Protein AF-A0A5Q4GJJ1-F1 (afdb_monomer_lite)

Sequence (77 aa):
DLELCRMAVPRRVYTMSHIDYVVDRLGWLHDHRELVGGLEFYEEPPVLRFFTGKLRALGDWGTKLAAAFEADFGPHV

Radius of gyration: 15.81 Å; chains: 1; bounding box: 38×31×36 Å

Foldseek 3Di:
DDDDDDDDDDPPPDDVVVVVVVVVVVVVCVVVVVLAADKDFPAADPPPRVPPTDIDGPPCSVVVVVVVVCVVPNPPD

Secondary structure (DSSP, 8-state):
----------TTT--HHHHHHHHHHHHHHHHTGGG---EEEEE--SS-HHHH-EEEESSSHHHHHHHHHHHHH-TT-

pLDDT: mean 92.41, std 7.7, range [57.59, 98.0]

Structure (mmCIF, N/CA/C/O backbone):
data_AF-A0A5Q4GJJ1-F1
#
_entry.id   AF-A0A5Q4GJJ1-F1
#
loop_
_atom_site.group_PDB
_atom_site.id
_atom_site.type_symbol
_atom_site.label_atom_id
_atom_site.label_alt_id
_atom_site.label_comp_id
_atom_site.label_asym_id
_atom_site.label_entity_id
_atom_site.label_seq_id
_atom_site.pdbx_PDB_ins_code
_atom_site.Cartn_x
_atom_site.Cartn_y
_atom_site.Cartn_z
_atom_site.occupancy
_atom_site.B_iso_or_equiv
_atom_site.auth_seq_id
_atom_site.auth_comp_id
_atom_site.auth_asym_id
_atom_site.auth_atom_id
_atom_site.pdbx_PDB_model_num
ATOM 1 N N . ASP A 1 1 ? -21.132 -3.219 0.543 1.00 60.25 1 ASP A N 1
ATOM 2 C CA . ASP A 1 1 ? -20.361 -1.969 0.537 1.00 60.25 1 ASP A CA 1
ATOM 3 C C . ASP A 1 1 ? -19.092 -2.169 -0.261 1.00 60.25 1 ASP A C 1
ATOM 5 O O . ASP A 1 1 ? -18.586 -3.287 -0.272 1.00 60.25 1 ASP A O 1
ATOM 9 N N . LEU A 1 2 ? -18.637 -1.145 -0.979 1.00 73.88 2 LEU A N 1
ATOM 10 C CA . LEU A 1 2 ? -17.434 -1.213 -1.807 1.00 73.88 2 LEU A CA 1
ATOM 11 C C . LEU A 1 2 ? -16.353 -0.331 -1.176 1.00 73.88 2 LEU A C 1
ATOM 13 O O . LEU A 1 2 ? -16.428 0.892 -1.254 1.00 73.88 2 LEU A O 1
ATOM 17 N N . GLU A 1 3 ? -15.352 -0.961 -0.571 1.00 87.38 3 GLU A N 1
ATOM 18 C CA . GLU A 1 3 ? -14.176 -0.278 -0.030 1.00 87.38 3 GLU A CA 1
ATOM 19 C C . GLU A 1 3 ? -13.120 -0.153 -1.134 1.00 87.38 3 GLU A C 1
ATOM 21 O O . GLU A 1 3 ? -12.646 -1.157 -1.670 1.00 87.38 3 GLU A O 1
ATOM 26 N N . LEU A 1 4 ? -12.776 1.080 -1.517 1.00 92.62 4 LEU A N 1
ATOM 27 C CA . LEU A 1 4 ? -11.891 1.353 -2.652 1.00 92.62 4 LEU A CA 1
ATOM 28 C C . LEU A 1 4 ? -10.569 1.975 -2.211 1.00 92.62 4 LEU A C 1
ATOM 30 O O . LEU A 1 4 ? -10.538 2.963 -1.480 1.00 92.62 4 LEU A O 1
ATOM 34 N N . CYS A 1 5 ? -9.473 1.460 -2.767 1.00 92.00 5 CYS A N 1
ATOM 35 C CA . CYS A 1 5 ? -8.163 2.098 -2.705 1.00 92.00 5 CYS A CA 1
ATOM 36 C C . CYS A 1 5 ? -7.886 2.855 -4.013 1.00 92.00 5 CYS A C 1
ATOM 38 O O . CYS A 1 5 ? -8.074 2.323 -5.108 1.00 92.00 5 CYS A O 1
ATOM 40 N N . ARG A 1 6 ? -7.435 4.112 -3.915 1.00 95.62 6 ARG A N 1
ATOM 41 C CA . ARG A 1 6 ? -7.156 4.966 -5.079 1.00 95.62 6 ARG A CA 1
ATOM 42 C C . ARG A 1 6 ? -5.678 4.923 -5.460 1.00 95.62 6 ARG A C 1
ATOM 44 O O . ARG A 1 6 ? -4.837 5.434 -4.727 1.00 95.62 6 ARG A O 1
ATOM 51 N N . MET A 1 7 ? -5.394 4.470 -6.679 1.00 95.12 7 MET A N 1
ATOM 52 C CA . MET A 1 7 ? -4.072 4.559 -7.309 1.00 95.12 7 MET A CA 1
ATOM 53 C C . MET A 1 7 ? -3.945 5.863 -8.111 1.00 95.12 7 MET A C 1
ATOM 55 O O . MET A 1 7 ? -4.394 5.951 -9.252 1.00 95.12 7 MET A O 1
ATOM 59 N N . ALA A 1 8 ? -3.379 6.910 -7.505 1.00 96.50 8 ALA A N 1
ATOM 60 C CA . ALA A 1 8 ? -3.200 8.208 -8.161 1.00 96.50 8 ALA A CA 1
ATOM 61 C C . ALA A 1 8 ? -1.818 8.311 -8.833 1.00 96.50 8 ALA A C 1
ATOM 63 O O . ALA A 1 8 ? -0.799 8.235 -8.152 1.00 96.50 8 ALA A O 1
ATOM 64 N N . VAL A 1 9 ? -1.784 8.536 -10.153 1.00 96.25 9 VAL A N 1
ATOM 65 C CA . VAL A 1 9 ? -0.544 8.636 -10.950 1.00 96.25 9 VAL A CA 1
ATOM 66 C C . VAL A 1 9 ? -0.296 10.095 -11.370 1.00 96.25 9 VAL A C 1
ATOM 68 O O . VAL A 1 9 ? -1.023 10.624 -12.217 1.00 96.25 9 VAL A O 1
ATOM 71 N N . PRO A 1 10 ? 0.713 10.785 -10.806 1.00 97.12 10 PRO A N 1
ATOM 72 C CA . PRO A 1 10 ? 1.083 12.136 -11.203 1.00 97.12 10 PRO A CA 1
ATOM 73 C C . PRO A 1 10 ? 1.604 12.194 -12.644 1.00 97.12 10 PRO A C 1
ATOM 75 O O . PRO A 1 10 ? 2.333 11.322 -13.121 1.00 97.12 10 PRO A O 1
ATOM 78 N N . ARG A 1 11 ? 1.253 13.273 -13.347 1.00 97.06 11 ARG A N 1
ATOM 79 C CA . ARG A 1 11 ? 1.591 13.454 -14.764 1.00 97.06 11 ARG A CA 1
ATOM 80 C C . ARG A 1 11 ? 3.101 13.607 -14.960 1.00 97.06 11 ARG A C 1
ATOM 82 O O . ARG A 1 11 ? 3.694 14.519 -14.396 1.00 97.06 11 ARG A O 1
ATOM 89 N N . ARG A 1 12 ? 3.677 12.785 -15.851 1.00 95.88 12 ARG A N 1
ATOM 90 C CA . ARG A 1 12 ? 5.088 12.841 -16.297 1.00 95.88 12 ARG A CA 1
ATOM 91 C C . ARG A 1 12 ? 6.124 12.613 -15.183 1.00 95.88 12 ARG A C 1
ATOM 93 O O . ARG A 1 12 ? 7.257 13.057 -15.326 1.00 95.88 12 ARG A O 1
ATOM 100 N N . VAL A 1 13 ? 5.739 11.939 -14.096 1.00 97.88 13 VAL A N 1
ATOM 101 C CA . VAL A 1 13 ? 6.640 11.629 -12.969 1.00 97.88 13 VAL A CA 1
ATOM 102 C C . VAL A 1 13 ? 7.181 10.203 -13.052 1.00 97.88 13 VAL A C 1
ATOM 104 O O . VAL A 1 13 ? 8.370 9.984 -12.845 1.00 97.88 13 VAL A O 1
ATOM 107 N N . TYR A 1 14 ? 6.326 9.232 -13.376 1.00 97.69 14 TYR A N 1
ATOM 108 C CA . TYR A 1 14 ? 6.685 7.815 -13.373 1.00 97.69 14 TYR A CA 1
ATOM 109 C C . TYR A 1 14 ? 6.941 7.268 -14.785 1.00 97.69 14 TYR A C 1
ATOM 111 O O . TYR A 1 14 ? 6.338 7.721 -15.758 1.00 97.69 14 TYR A O 1
ATOM 119 N N . THR A 1 15 ? 7.847 6.292 -14.880 1.00 98.00 15 THR A N 1
ATOM 120 C CA . THR A 1 15 ? 8.151 5.518 -16.088 1.00 98.00 15 THR A CA 1
ATOM 121 C C . THR A 1 15 ? 7.320 4.233 -16.112 1.00 98.00 15 THR A C 1
ATOM 123 O O . THR A 1 15 ? 6.693 3.879 -15.113 1.00 98.00 15 THR A O 1
ATOM 126 N N . MET A 1 16 ? 7.354 3.502 -17.232 1.00 97.19 16 MET A N 1
ATOM 127 C CA . MET A 1 16 ? 6.705 2.187 -17.328 1.00 97.19 16 MET A CA 1
ATOM 128 C C . MET A 1 16 ? 7.222 1.207 -16.274 1.00 97.19 16 MET A C 1
ATOM 130 O O . MET A 1 16 ? 6.418 0.566 -15.614 1.00 97.19 16 MET A O 1
ATOM 134 N N . SER A 1 17 ? 8.531 1.193 -16.010 1.00 97.88 17 SER A N 1
ATOM 135 C CA . SER A 1 17 ? 9.124 0.308 -15.001 1.00 97.88 17 SER A CA 1
ATOM 136 C C . SER A 1 17 ? 8.573 0.539 -13.589 1.00 97.88 17 SER A C 1
ATOM 138 O O . SER A 1 17 ? 8.471 -0.407 -12.818 1.00 97.88 17 SER A O 1
ATOM 140 N N . HIS A 1 18 ? 8.175 1.769 -13.238 1.00 97.75 18 HIS A N 1
ATOM 141 C CA . HIS A 1 18 ? 7.502 2.019 -11.958 1.00 97.75 18 HIS A CA 1
ATOM 142 C C . HIS A 1 18 ? 6.093 1.417 -11.922 1.00 97.75 18 HIS A C 1
ATOM 144 O O . HIS A 1 18 ? 5.664 0.935 -10.878 1.00 97.75 18 HIS A O 1
ATOM 150 N N . ILE A 1 19 ? 5.370 1.444 -13.044 1.00 97.31 19 ILE A N 1
ATOM 151 C CA . ILE A 1 19 ? 4.040 0.833 -13.141 1.00 97.31 19 ILE A CA 1
ATOM 152 C C . ILE A 1 19 ? 4.155 -0.690 -13.101 1.00 97.31 19 ILE A C 1
ATOM 154 O O . ILE A 1 19 ? 3.427 -1.315 -12.335 1.00 97.31 19 ILE A O 1
ATOM 158 N N . ASP A 1 20 ? 5.097 -1.270 -13.846 1.00 97.62 20 ASP A N 1
ATOM 159 C CA . ASP A 1 20 ? 5.347 -2.715 -13.848 1.00 97.62 20 ASP A CA 1
ATOM 160 C C . ASP A 1 20 ? 5.709 -3.211 -12.443 1.00 97.62 20 ASP A C 1
ATOM 162 O O . ASP A 1 20 ? 5.166 -4.213 -11.983 1.00 97.62 20 ASP A O 1
ATOM 166 N N . TYR A 1 21 ? 6.539 -2.453 -11.716 1.00 96.62 21 TYR A N 1
ATOM 167 C CA . TYR A 1 21 ? 6.846 -2.736 -10.316 1.00 96.62 21 TYR A CA 1
ATOM 168 C C . TYR A 1 21 ? 5.584 -2.756 -9.445 1.00 96.62 21 TYR A C 1
ATOM 170 O O . TYR A 1 21 ? 5.365 -3.698 -8.690 1.00 96.62 21 TYR A O 1
ATOM 178 N N . VAL A 1 22 ? 4.713 -1.748 -9.560 1.00 96.81 22 VAL A N 1
ATOM 179 C CA . VAL A 1 22 ? 3.462 -1.701 -8.786 1.00 96.81 22 VAL A CA 1
ATOM 180 C C . VAL A 1 22 ? 2.545 -2.879 -9.127 1.00 96.81 22 VAL A C 1
ATOM 182 O O . VAL A 1 22 ? 1.973 -3.470 -8.214 1.00 96.81 22 VAL A O 1
ATOM 185 N N . VAL A 1 23 ? 2.404 -3.232 -10.408 1.00 97.25 23 VAL A N 1
ATOM 186 C CA . VAL A 1 23 ? 1.575 -4.367 -10.849 1.00 97.25 23 VAL A CA 1
ATOM 187 C C . VAL A 1 23 ? 2.077 -5.670 -10.241 1.00 97.25 23 VAL A C 1
ATOM 189 O O . VAL A 1 23 ? 1.287 -6.420 -9.675 1.00 97.25 23 VAL A O 1
ATOM 192 N N . ASP A 1 24 ? 3.381 -5.909 -10.312 1.00 96.75 24 ASP A N 1
ATOM 193 C CA . ASP A 1 24 ? 4.011 -7.111 -9.780 1.00 96.75 24 ASP A CA 1
ATOM 194 C C . ASP A 1 24 ? 3.853 -7.213 -8.248 1.00 96.75 24 ASP A C 1
ATOM 196 O O . ASP A 1 24 ? 3.387 -8.231 -7.731 1.00 96.75 24 ASP A O 1
ATOM 200 N N . ARG A 1 25 ? 4.104 -6.119 -7.512 1.00 95.88 25 ARG A N 1
ATOM 201 C CA . ARG A 1 25 ? 3.922 -6.089 -6.049 1.00 95.88 25 ARG A CA 1
ATOM 202 C C . ARG A 1 25 ? 2.462 -6.265 -5.622 1.00 95.88 25 ARG A C 1
ATOM 204 O O . ARG A 1 25 ? 2.188 -6.954 -4.639 1.00 95.88 25 ARG A O 1
ATOM 211 N N . LEU A 1 26 ? 1.518 -5.648 -6.336 1.00 96.50 26 LEU A N 1
ATOM 212 C CA . LEU A 1 26 ? 0.089 -5.792 -6.044 1.00 96.50 26 LEU A CA 1
ATOM 213 C C . LEU A 1 26 ? -0.438 -7.182 -6.401 1.00 96.50 26 LEU A C 1
ATOM 215 O O . LEU A 1 26 ? -1.295 -7.688 -5.681 1.00 96.50 26 LEU A O 1
ATOM 219 N N . GLY A 1 27 ? 0.072 -7.793 -7.473 1.00 97.25 27 GLY A N 1
ATOM 220 C CA . GLY A 1 27 ? -0.231 -9.177 -7.832 1.00 97.25 27 GLY A CA 1
ATOM 221 C C . GLY A 1 27 ? 0.151 -10.125 -6.700 1.00 97.25 27 GLY A C 1
ATOM 222 O O . GLY A 1 27 ? -0.708 -10.830 -6.177 1.00 97.25 27 GLY A O 1
ATOM 223 N N . TRP A 1 28 ? 1.396 -10.029 -6.223 1.00 97.62 28 TRP A N 1
ATOM 224 C CA . TRP A 1 28 ? 1.857 -10.826 -5.086 1.00 97.62 28 TRP A CA 1
ATOM 225 C C . TRP A 1 28 ? 0.999 -10.614 -3.829 1.00 97.62 28 TRP A C 1
ATOM 227 O O . TRP A 1 28 ? 0.591 -11.581 -3.184 1.00 97.62 28 TRP A O 1
ATOM 237 N N . LEU A 1 29 ? 0.668 -9.360 -3.491 1.00 96.88 29 LEU A N 1
ATOM 238 C CA . LEU A 1 29 ? -0.176 -9.057 -2.329 1.00 96.88 29 LEU A CA 1
ATOM 239 C C . LEU A 1 29 ? -1.590 -9.639 -2.476 1.00 96.88 29 LEU A C 1
ATOM 241 O O . LEU A 1 29 ? -2.177 -10.083 -1.492 1.00 96.88 29 LEU A O 1
ATOM 245 N N . HIS A 1 30 ? -2.149 -9.628 -3.687 1.00 96.25 30 HIS A N 1
ATOM 246 C CA . HIS A 1 30 ? -3.470 -10.187 -3.960 1.00 96.25 30 HIS A CA 1
ATOM 247 C C . HIS A 1 30 ? -3.504 -11.708 -3.766 1.00 96.25 30 HIS A C 1
ATOM 249 O O . HIS A 1 30 ? -4.454 -12.235 -3.172 1.00 96.25 30 HIS A O 1
ATOM 255 N N . ASP A 1 31 ? -2.451 -12.398 -4.199 1.00 97.50 31 ASP A N 1
ATOM 256 C CA . ASP A 1 31 ? -2.296 -13.841 -4.001 1.00 97.50 31 ASP A CA 1
ATOM 257 C C . ASP A 1 31 ? -2.152 -14.193 -2.509 1.00 97.50 31 ASP A C 1
ATOM 259 O O . ASP A 1 31 ? -2.676 -15.209 -2.054 1.00 97.50 31 ASP A O 1
ATOM 263 N N . HIS A 1 32 ? -1.558 -13.293 -1.718 1.00 96.94 32 HIS A N 1
ATOM 264 C CA . HIS A 1 32 ? -1.353 -13.434 -0.271 1.00 96.94 32 HIS A CA 1
ATOM 265 C C . HIS A 1 32 ? -2.387 -12.699 0.594 1.00 96.94 32 HIS A C 1
ATOM 267 O O . HIS A 1 32 ? -2.188 -12.537 1.799 1.00 96.94 32 HIS A O 1
ATOM 273 N N . ARG A 1 33 ? -3.512 -12.256 0.022 1.00 95.44 33 ARG A N 1
ATOM 274 C CA . ARG A 1 33 ? -4.499 -11.399 0.710 1.00 95.44 33 ARG A CA 1
ATOM 275 C C . ARG A 1 33 ? -5.066 -11.991 2.004 1.00 95.44 33 ARG A C 1
ATOM 277 O O . ARG A 1 33 ? -5.521 -11.242 2.858 1.00 95.44 33 ARG A O 1
ATOM 284 N N . GLU A 1 34 ? -5.033 -13.314 2.169 1.00 95.88 34 GLU A N 1
ATOM 285 C CA . GLU A 1 34 ? -5.479 -13.990 3.399 1.00 95.88 34 GLU A CA 1
ATOM 286 C C . GLU A 1 34 ? -4.562 -13.718 4.601 1.00 95.88 34 GLU A C 1
ATOM 288 O O . GLU A 1 34 ? -4.986 -13.853 5.747 1.00 95.88 34 GLU A O 1
ATOM 293 N N . LEU A 1 35 ? -3.325 -13.278 4.352 1.00 95.31 35 LEU A N 1
ATOM 294 C CA . LEU A 1 35 ? -2.416 -12.792 5.386 1.00 95.31 35 LEU A CA 1
ATOM 295 C C . LEU A 1 35 ? -2.746 -11.366 5.836 1.00 95.31 35 LEU A C 1
ATOM 297 O O . LEU A 1 35 ? -2.198 -10.926 6.840 1.00 95.31 35 LEU A O 1
ATOM 301 N N . VAL A 1 36 ? -3.592 -10.620 5.119 1.00 95.06 36 VAL A N 1
ATOM 302 C CA . VAL A 1 36 ? -3.933 -9.234 5.463 1.00 95.06 36 VAL A CA 1
ATOM 303 C C . VAL A 1 36 ? -5.135 -9.224 6.402 1.00 95.06 36 VAL A C 1
ATOM 305 O O . VAL A 1 36 ? -6.256 -9.553 6.019 1.00 95.06 36 VAL A O 1
ATOM 308 N N . GLY A 1 37 ? -4.898 -8.836 7.653 1.00 94.62 37 GLY A N 1
ATOM 309 C CA . GLY A 1 37 ? -5.938 -8.682 8.665 1.00 94.62 37 GLY A CA 1
ATOM 310 C C . GLY A 1 37 ? -6.517 -7.268 8.732 1.00 94.62 37 GLY A C 1
ATOM 311 O O . GLY A 1 37 ? -6.069 -6.337 8.063 1.00 94.62 37 GLY A O 1
ATOM 312 N N . GLY A 1 38 ? -7.523 -7.099 9.589 1.00 95.00 38 GLY A N 1
ATOM 313 C CA . GLY A 1 38 ? -8.137 -5.796 9.834 1.00 95.00 38 GLY A CA 1
ATOM 314 C C . GLY A 1 38 ? -7.243 -4.837 10.628 1.00 95.00 38 GLY A C 1
ATOM 315 O O . GLY A 1 38 ? -6.193 -5.202 11.172 1.00 95.00 38 GLY A O 1
ATOM 316 N N . LEU A 1 39 ? -7.703 -3.593 10.715 1.00 95.00 39 LEU A N 1
ATOM 317 C CA . LEU A 1 39 ? -7.108 -2.532 11.520 1.00 95.00 39 LEU A CA 1
ATOM 318 C C . LEU A 1 39 ? -8.145 -2.005 12.515 1.00 95.00 39 LEU A C 1
ATOM 320 O O . LEU A 1 39 ? -9.339 -1.992 12.220 1.00 95.00 39 LEU A O 1
ATOM 324 N N . GLU A 1 40 ? -7.681 -1.523 13.663 1.00 93.94 40 GLU A N 1
ATOM 325 C CA . GLU A 1 40 ? -8.510 -0.807 14.634 1.00 93.94 40 GLU A CA 1
ATOM 326 C C . GLU A 1 40 ? -7.910 0.559 14.968 1.00 93.94 40 GLU A C 1
ATOM 328 O O . GLU A 1 40 ? -6.686 0.724 15.013 1.00 93.94 40 GLU A O 1
ATOM 333 N N . PHE A 1 41 ? -8.772 1.546 15.214 1.00 92.44 41 PHE A N 1
ATOM 334 C CA . PHE A 1 41 ? -8.338 2.834 15.741 1.00 92.44 41 PHE A CA 1
ATOM 335 C C . PHE A 1 41 ? -7.954 2.676 17.210 1.00 92.44 41 PHE A C 1
ATOM 337 O O . PHE A 1 41 ? -8.743 2.180 18.010 1.00 92.44 41 PHE A O 1
ATOM 344 N N . TYR A 1 42 ? -6.758 3.136 17.574 1.00 92.75 42 TYR A N 1
ATOM 345 C CA . TYR A 1 42 ? -6.376 3.287 18.984 1.00 92.75 42 TYR A CA 1
ATOM 346 C C . TYR A 1 42 ? -6.358 4.754 19.430 1.00 92.75 42 TYR A C 1
ATOM 348 O O . TYR A 1 42 ? -6.377 5.039 20.624 1.00 92.75 42 TYR A O 1
ATOM 356 N N . GLU A 1 43 ? -6.345 5.683 18.475 1.00 91.12 43 GLU A N 1
ATOM 357 C CA .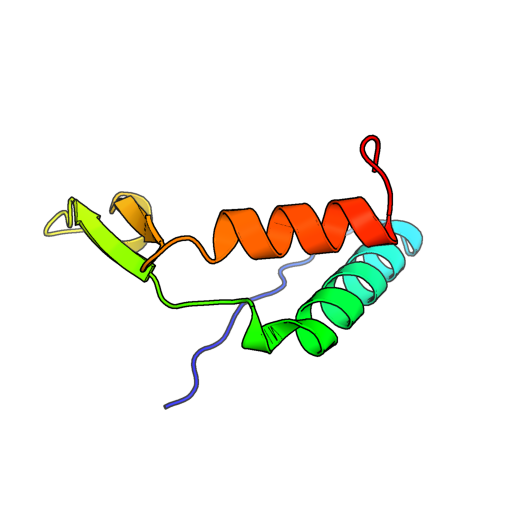 GLU A 1 43 ? -6.477 7.119 18.697 1.00 91.12 43 GLU A CA 1
ATOM 358 C C . GLU A 1 43 ? -7.375 7.671 17.582 1.00 91.12 43 GLU A C 1
ATOM 360 O O . GLU A 1 43 ? -6.954 7.738 16.425 1.00 91.12 43 GLU A O 1
ATOM 365 N N . GLU A 1 44 ? -8.627 8.014 17.912 1.00 89.12 44 GLU A N 1
ATOM 366 C CA . GLU A 1 44 ? -9.614 8.554 16.964 1.00 89.12 44 GLU A CA 1
ATOM 367 C C . GLU A 1 44 ? -9.959 10.012 17.322 1.00 89.12 44 GLU A C 1
ATOM 369 O O . GLU A 1 44 ? -10.765 10.267 18.221 1.00 89.12 44 GLU A O 1
ATOM 374 N N . PRO A 1 45 ? -9.353 11.001 16.639 1.00 87.00 45 PRO A N 1
ATOM 375 C CA . PRO A 1 45 ? -9.735 12.398 16.774 1.00 87.00 45 PRO A CA 1
ATOM 376 C C . PRO A 1 45 ? -11.162 12.638 16.258 1.00 87.00 45 PRO A C 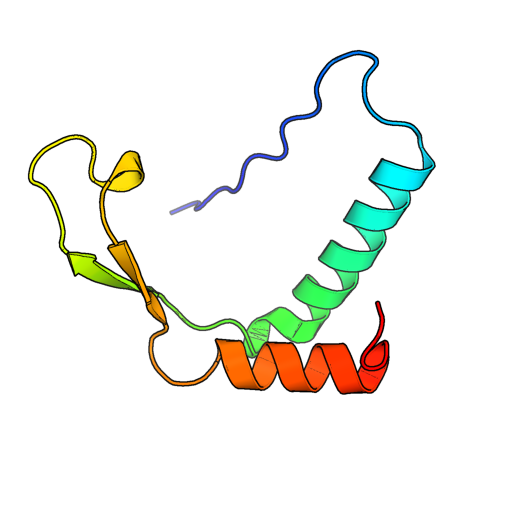1
ATOM 378 O O . PRO A 1 45 ? -11.554 12.066 15.239 1.00 87.00 45 PRO A O 1
ATOM 381 N N . PRO A 1 46 ? -11.928 13.550 16.881 1.00 83.69 46 PRO A N 1
ATOM 382 C CA . PRO A 1 46 ? -13.315 13.816 16.492 1.00 83.69 46 PRO A CA 1
ATOM 383 C C . PRO A 1 46 ? -13.453 14.468 15.105 1.00 83.69 46 PRO A C 1
ATOM 385 O O . PRO A 1 46 ? -14.540 14.483 14.533 1.00 83.69 46 PRO A O 1
ATOM 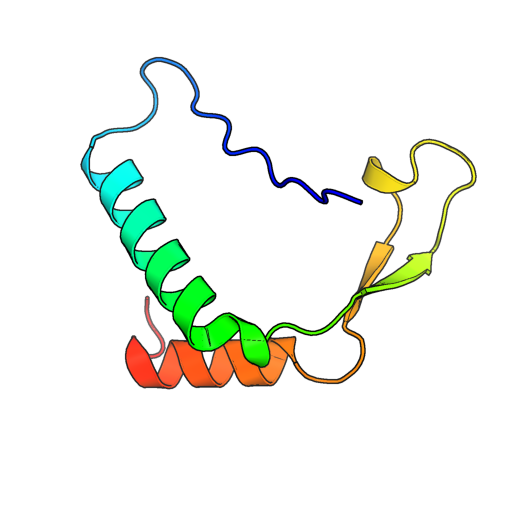388 N N . VAL A 1 47 ? -12.367 15.017 14.550 1.00 84.88 47 VAL A N 1
ATOM 389 C CA . VAL A 1 47 ? -12.339 15.681 13.239 1.00 84.88 47 VAL A CA 1
ATOM 390 C C . VAL A 1 47 ? -11.133 15.171 12.451 1.00 84.88 47 VAL A C 1
ATOM 392 O O . VAL A 1 47 ? -10.075 14.937 13.028 1.00 84.88 47 VAL A O 1
ATOM 395 N N . LEU A 1 48 ? -11.278 15.014 11.128 1.00 84.44 48 LEU A N 1
ATOM 396 C CA . LEU A 1 48 ? -10.209 14.567 10.220 1.00 84.44 48 LEU A CA 1
ATOM 397 C C . LEU A 1 48 ? -9.565 13.220 10.614 1.00 84.44 48 LEU A C 1
ATOM 399 O O . LEU A 1 48 ? -8.391 12.992 10.334 1.00 84.44 48 LEU A O 1
ATOM 403 N N . ARG A 1 49 ? -10.342 12.290 11.187 1.00 86.81 49 ARG A N 1
ATOM 404 C CA . ARG A 1 49 ? -9.866 10.976 11.665 1.00 86.81 49 ARG A CA 1
ATOM 405 C C . ARG A 1 49 ? -9.056 10.152 10.657 1.00 86.81 49 ARG A C 1
ATOM 407 O O . ARG A 1 49 ? -8.190 9.394 11.057 1.00 86.81 49 ARG A O 1
ATOM 414 N N . PHE A 1 50 ? -9.293 10.311 9.355 1.00 84.44 50 PHE A N 1
ATOM 415 C CA . PHE A 1 50 ? -8.521 9.611 8.320 1.00 84.44 50 PHE A CA 1
ATOM 416 C C . PHE A 1 50 ? -7.135 10.222 8.075 1.00 84.44 50 PHE A C 1
ATOM 418 O O . PHE A 1 50 ? -6.264 9.559 7.526 1.00 84.44 50 PHE A O 1
ATOM 425 N N . PHE A 1 51 ? -6.938 11.484 8.458 1.00 86.69 51 PHE A N 1
ATOM 426 C CA . PHE A 1 51 ? -5.665 12.188 8.314 1.00 86.69 51 PHE A CA 1
ATOM 427 C C . PHE A 1 51 ? -4.813 12.104 9.579 1.00 86.69 51 PHE A C 1
ATOM 429 O O . PHE A 1 51 ? -3.591 12.064 9.482 1.00 86.69 51 PHE A O 1
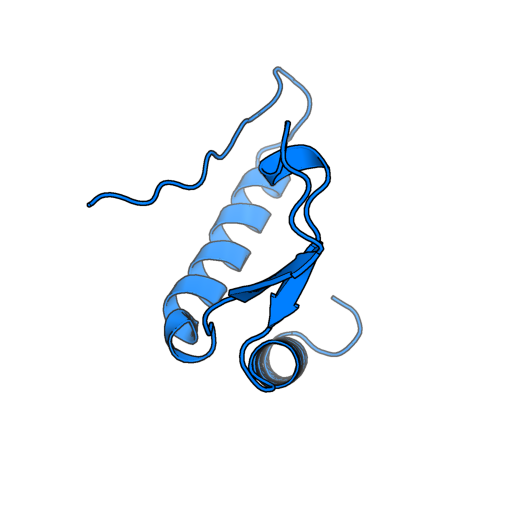ATOM 436 N N . THR A 1 52 ? -5.444 12.113 10.755 1.00 88.31 52 THR A N 1
ATOM 437 C CA . THR A 1 52 ? -4.750 12.211 12.050 1.00 88.31 52 THR A CA 1
ATOM 438 C C . THR A 1 52 ? -5.005 11.036 12.984 1.00 88.31 52 THR A C 1
ATOM 440 O O . THR A 1 52 ? -4.285 10.885 13.969 1.00 88.31 52 THR A O 1
ATOM 443 N N . GLY A 1 53 ? -6.010 10.206 12.704 1.00 90.19 53 GLY A N 1
ATOM 444 C CA . GLY A 1 53 ? -6.287 9.015 13.493 1.00 90.19 53 GLY A CA 1
ATOM 445 C C . GLY A 1 53 ? -5.197 7.972 13.311 1.00 90.19 53 GLY A C 1
ATOM 446 O O . GLY A 1 53 ? -4.631 7.814 12.227 1.00 90.19 53 GLY A O 1
ATOM 447 N N . LYS A 1 54 ? -4.899 7.256 14.392 1.00 92.44 54 LYS A N 1
ATOM 448 C CA . LYS A 1 54 ? -3.869 6.223 14.393 1.00 92.44 54 LYS A CA 1
ATOM 449 C C . LYS A 1 54 ? -4.508 4.848 14.466 1.00 92.44 54 LYS A C 1
ATOM 451 O O . LYS A 1 54 ? -5.399 4.592 15.279 1.00 92.44 54 LYS A O 1
ATOM 456 N N . LEU A 1 55 ? -4.016 3.967 13.605 1.00 94.12 55 LEU A N 1
ATOM 457 C CA . LEU A 1 55 ? -4.491 2.602 13.441 1.00 94.12 55 LEU A CA 1
ATOM 458 C C . LEU A 1 55 ? -3.429 1.628 13.949 1.00 94.12 55 LEU A C 1
ATOM 460 O O . LEU A 1 55 ? -2.230 1.888 13.829 1.00 94.12 55 LEU A O 1
ATOM 464 N N . ARG A 1 56 ? -3.867 0.497 14.493 1.00 94.25 56 ARG A N 1
ATOM 465 C CA . ARG A 1 56 ? -3.006 -0.652 14.789 1.00 94.25 56 ARG A CA 1
ATOM 466 C C . ARG A 1 56 ? -3.568 -1.910 14.137 1.00 94.25 56 ARG A C 1
ATOM 468 O O . ARG A 1 56 ? -4.772 -2.007 13.899 1.00 94.25 56 ARG A O 1
ATOM 475 N N . ALA A 1 57 ? -2.683 -2.852 13.831 1.00 95.44 57 ALA A N 1
ATOM 476 C CA . ALA A 1 57 ? -3.059 -4.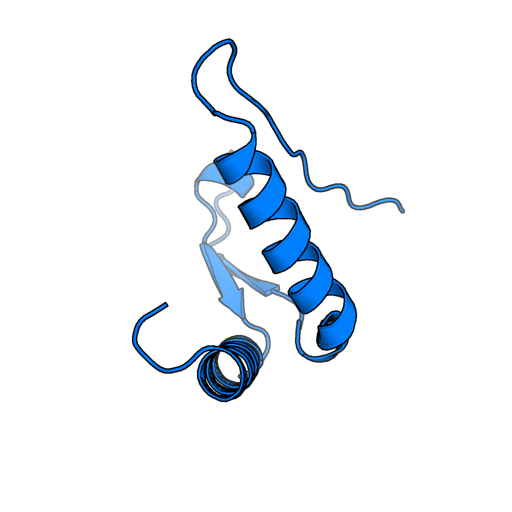142 13.274 1.00 95.44 57 ALA A CA 1
ATOM 477 C C . ALA A 1 57 ? -3.874 -4.961 14.281 1.00 95.44 57 ALA A C 1
ATOM 479 O O . ALA A 1 57 ? -3.520 -5.035 15.458 1.00 95.44 57 ALA A O 1
ATOM 480 N N . LEU A 1 58 ? -4.940 -5.606 13.804 1.00 94.31 58 LEU A N 1
ATOM 481 C CA . LEU A 1 58 ? -5.635 -6.636 14.567 1.00 94.31 58 LEU A CA 1
ATOM 482 C C . LEU A 1 58 ? -4.798 -7.920 14.543 1.00 94.31 58 LEU A C 1
ATOM 484 O O . LEU A 1 58 ? -4.839 -8.684 13.581 1.00 94.31 58 LEU A O 1
ATOM 488 N N . GLY A 1 59 ? -4.019 -8.144 15.599 1.00 93.00 59 GLY A N 1
ATOM 489 C CA . GLY A 1 59 ? -3.113 -9.288 15.710 1.00 93.00 59 GLY A CA 1
ATOM 490 C C . GLY A 1 59 ? -1.734 -9.027 15.098 1.00 93.00 59 GLY A C 1
ATOM 491 O O . GLY A 1 59 ? -1.243 -7.902 15.086 1.00 93.00 59 GLY A O 1
ATOM 492 N N . ASP A 1 60 ? -1.090 -10.085 14.612 1.00 94.25 60 ASP A N 1
ATOM 493 C CA . ASP A 1 60 ? 0.306 -10.109 14.149 1.00 94.25 60 ASP A CA 1
ATOM 494 C C . ASP A 1 60 ? 0.437 -10.251 12.622 1.00 94.25 60 ASP A C 1
ATOM 496 O O . ASP A 1 60 ? 1.492 -10.624 12.101 1.00 94.25 60 ASP A O 1
ATOM 500 N N . TRP A 1 61 ? -0.640 -9.960 11.890 1.00 95.50 61 TRP A N 1
ATOM 501 C CA . TRP A 1 61 ? -0.730 -10.193 10.450 1.00 95.50 61 TRP A CA 1
ATOM 502 C C . TRP A 1 61 ? 0.342 -9.431 9.657 1.00 95.50 61 TRP A C 1
ATOM 504 O O . TRP A 1 61 ? 0.909 -9.976 8.715 1.00 95.50 61 TRP A O 1
ATOM 514 N N . GLY A 1 62 ? 0.696 -8.214 10.087 1.00 94.12 62 GLY A N 1
ATOM 515 C CA . GLY A 1 62 ? 1.746 -7.415 9.448 1.00 94.12 62 GLY A CA 1
ATOM 516 C C . GLY A 1 62 ? 3.123 -8.080 9.520 1.00 94.12 62 GLY A C 1
ATOM 517 O O . GLY A 1 62 ? 3.857 -8.084 8.537 1.00 94.12 62 GLY A O 1
ATOM 518 N N . THR A 1 63 ? 3.445 -8.717 10.648 1.00 95.25 63 THR A N 1
ATOM 519 C CA . THR A 1 63 ? 4.701 -9.461 10.823 1.00 95.25 63 THR A CA 1
ATOM 520 C C . THR A 1 63 ? 4.724 -10.719 9.961 1.00 95.25 63 THR A C 1
ATOM 522 O O . THR A 1 63 ? 5.736 -11.023 9.338 1.00 95.25 63 THR A O 1
ATOM 525 N N . LYS A 1 64 ? 3.599 -11.441 9.887 1.00 95.81 64 LYS A N 1
ATOM 526 C CA . LYS A 1 64 ? 3.464 -12.635 9.036 1.00 95.81 64 LYS A CA 1
ATOM 527 C C . LYS A 1 64 ? 3.594 -12.295 7.555 1.00 95.81 64 LYS A C 1
ATOM 529 O O . LYS A 1 64 ? 4.285 -13.004 6.831 1.00 95.81 64 LYS A O 1
ATOM 534 N N . LEU A 1 65 ? 2.964 -11.203 7.124 1.00 95.50 65 LEU A N 1
AT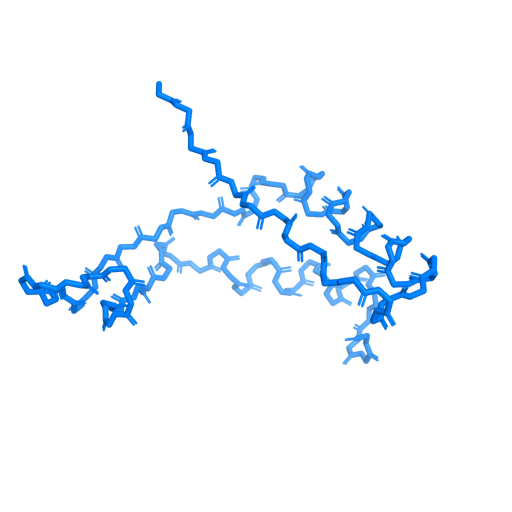OM 535 C CA . LEU A 1 65 ? 3.062 -10.714 5.753 1.00 95.50 65 LEU A CA 1
ATOM 536 C C . LEU A 1 65 ? 4.498 -10.299 5.413 1.00 95.50 65 LEU A C 1
ATOM 538 O O . LEU A 1 65 ? 4.990 -10.666 4.351 1.00 95.50 65 LEU A O 1
ATOM 542 N N . ALA A 1 66 ? 5.180 -9.588 6.317 1.00 94.25 66 ALA A N 1
ATOM 543 C CA . ALA A 1 66 ? 6.582 -9.213 6.134 1.00 94.25 66 ALA A CA 1
ATOM 544 C C . ALA A 1 66 ? 7.491 -10.446 6.014 1.00 94.25 66 ALA A C 1
ATOM 546 O O . ALA A 1 66 ? 8.293 -10.521 5.091 1.00 94.25 66 ALA A O 1
ATOM 547 N N . ALA A 1 67 ? 7.308 -11.449 6.877 1.00 95.62 67 ALA A N 1
ATOM 548 C CA . ALA A 1 67 ? 8.069 -12.695 6.808 1.00 95.62 67 ALA A CA 1
ATOM 549 C C . ALA A 1 67 ? 7.824 -13.469 5.500 1.00 95.62 67 ALA A C 1
ATOM 551 O O . ALA A 1 67 ? 8.768 -14.000 4.922 1.00 95.62 67 ALA A O 1
ATOM 552 N N . ALA A 1 68 ? 6.576 -13.519 5.016 1.00 95.75 68 ALA A N 1
ATOM 553 C CA . ALA A 1 68 ? 6.253 -14.128 3.725 1.00 95.75 68 ALA A CA 1
ATOM 554 C C . ALA A 1 68 ? 6.915 -13.369 2.563 1.00 95.75 68 ALA A C 1
ATOM 556 O O . ALA A 1 68 ? 7.506 -13.981 1.679 1.00 95.75 68 ALA A O 1
ATOM 557 N N . PHE A 1 69 ? 6.882 -12.035 2.600 1.00 95.62 69 PHE A N 1
ATOM 558 C CA . PHE A 1 69 ? 7.524 -11.202 1.586 1.00 95.62 69 PHE A CA 1
ATOM 559 C C . PHE A 1 69 ? 9.047 -11.399 1.562 1.00 95.62 69 PHE A C 1
ATOM 561 O O . PHE A 1 69 ? 9.630 -11.595 0.498 1.00 95.62 69 PHE A O 1
ATOM 568 N N . GLU A 1 70 ? 9.694 -11.394 2.729 1.00 95.56 70 GLU A N 1
ATOM 569 C CA . GLU A 1 70 ? 11.135 -11.641 2.852 1.00 95.56 70 GLU A CA 1
ATOM 570 C C . GLU A 1 70 ? 11.530 -13.054 2.404 1.00 95.56 70 GLU A C 1
ATOM 572 O O . GLU A 1 70 ? 12.612 -13.230 1.847 1.00 95.56 70 GLU A O 1
ATOM 577 N N . ALA A 1 71 ? 10.675 -14.059 2.613 1.00 95.25 71 ALA A N 1
ATOM 578 C CA . ALA A 1 71 ? 10.932 -15.420 2.145 1.00 95.25 71 ALA A CA 1
ATOM 579 C C . ALA A 1 71 ? 10.953 -15.519 0.609 1.00 95.25 71 ALA A C 1
ATOM 581 O O . ALA A 1 71 ? 11.793 -16.235 0.061 1.00 95.25 71 ALA A O 1
ATOM 582 N N . ASP A 1 72 ? 10.076 -14.779 -0.074 1.00 94.88 72 ASP A N 1
ATOM 583 C CA . ASP A 1 72 ? 9.950 -14.821 -1.536 1.00 94.88 72 ASP A CA 1
ATOM 584 C C . ASP A 1 72 ? 10.952 -13.905 -2.254 1.00 94.88 72 ASP A C 1
ATOM 586 O O . ASP A 1 72 ? 11.452 -14.243 -3.329 1.00 94.88 72 ASP A O 1
ATOM 590 N N . PHE A 1 73 ? 11.257 -12.741 -1.674 1.00 93.50 73 PHE A N 1
ATOM 591 C CA . PHE A 1 73 ? 12.062 -11.699 -2.322 1.00 93.50 73 PHE A CA 1
ATOM 592 C C . PHE A 1 73 ? 13.442 -11.487 -1.687 1.00 93.50 73 PHE A C 1
ATOM 594 O O . PHE A 1 73 ? 14.333 -10.926 -2.325 1.00 93.50 73 PHE A O 1
ATOM 601 N N . GLY A 1 74 ? 13.661 -11.984 -0.471 1.00 90.06 74 GLY A N 1
ATOM 602 C CA . GLY A 1 74 ? 14.887 -11.790 0.299 1.00 90.06 74 GLY A CA 1
ATOM 603 C C . GLY A 1 74 ? 14.884 -10.510 1.154 1.00 90.06 74 GLY A C 1
ATOM 604 O O . GLY A 1 74 ? 14.007 -9.659 1.022 1.00 90.06 74 GLY A O 1
ATOM 605 N N . PRO A 1 75 ? 15.893 -10.333 2.028 1.00 82.38 75 PRO A N 1
ATOM 606 C CA . PRO A 1 75 ? 15.937 -9.257 3.030 1.00 82.38 75 PRO A CA 1
ATOM 607 C C . PRO A 1 75 ? 16.345 -7.873 2.483 1.00 82.38 75 PRO A C 1
ATOM 609 O O . PRO A 1 75 ? 16.542 -6.937 3.258 1.00 82.38 75 PRO A O 1
ATOM 612 N N . HIS A 1 76 ? 16.567 -7.739 1.172 1.00 65.81 76 HIS A N 1
ATOM 613 C CA . HIS A 1 76 ? 17.172 -6.549 0.552 1.00 65.81 76 HIS A CA 1
ATOM 614 C C . HIS A 1 76 ? 16.399 -6.020 -0.666 1.00 65.81 76 HIS A C 1
ATOM 616 O O . HIS A 1 76 ? 16.983 -5.310 -1.487 1.00 65.81 76 HIS A O 1
ATOM 622 N N . VAL A 1 77 ? 15.119 -6.383 -0.796 1.00 57.59 77 VAL A N 1
ATOM 623 C CA . VAL A 1 77 ? 14.208 -5.789 -1.790 1.00 57.59 77 VAL A CA 1
ATOM 624 C C . VAL A 1 77 ? 13.555 -4.534 -1.236 1.00 57.59 77 VAL A C 1
ATOM 626 O O . VAL A 1 77 ? 13.177 -4.544 -0.045 1.00 57.59 77 VAL A O 1
#